Protein AF-A0A534PG15-F1 (afdb_monomer_lite)

Foldseek 3Di:
DVVQPPPWAAAPDQWFDPFDQDDDPPRPPDGDQFDQRTWGWTDDVQKIKTKRFAQDPQQKHFAQCAAPPHPRDAADFPAKDWPQDPDGWDWDHHRRGIMIRHDPDDSDRGITMIITGGDHHPCPDPPPDDDPDDDDDDDDDDDDDDDDD

pLDDT: mean 74.66, std 18.95, range [36.22, 97.19]

Secondary structure (DSSP, 8-state):
-GGGTTT-EEEEEEEESS-----STTTTTTPPPP-TT-EEEEEETTEEEEEESS--TTSEEEEGGG-TT-TT--SEEEEEEETT--SPPEEEE-SS-EEEEPPSS-S-SS-EEEEEEEE--------S--PPPPPP-------------

Radius of gyration: 26.38 Å; chains: 1; bounding box: 88×53×67 Å

Structure (mmCIF, N/CA/C/O backbone):
data_AF-A0A534PG15-F1
#
_entry.id   AF-A0A534PG15-F1
#
loop_
_atom_site.group_PDB
_atom_site.id
_atom_site.type_symbol
_atom_site.label_atom_id
_atom_site.label_alt_id
_atom_site.label_comp_id
_atom_site.label_asym_id
_atom_site.label_entity_id
_atom_site.label_seq_id
_atom_site.pdbx_PDB_ins_code
_atom_site.Cartn_x
_atom_site.Cartn_y
_atom_site.Cartn_z
_atom_site.occupancy
_atom_site.B_iso_or_equiv
_atom_site.auth_seq_id
_atom_site.auth_comp_id
_atom_site.auth_asym_id
_atom_site.auth_atom_id
_atom_site.pdbx_PDB_model_num
ATOM 1 N N . ASN A 1 1 ? -5.776 -12.799 -7.315 1.00 70.25 1 ASN A N 1
ATOM 2 C CA . ASN A 1 1 ? -6.034 -11.348 -7.128 1.00 70.25 1 ASN A CA 1
ATOM 3 C C . ASN A 1 1 ? -7.328 -10.829 -7.772 1.00 70.25 1 ASN A C 1
ATOM 5 O O . ASN A 1 1 ? -7.531 -9.624 -7.766 1.00 70.25 1 ASN A O 1
ATOM 9 N N . GLY A 1 2 ? -8.237 -11.679 -8.279 1.00 65.88 2 GLY A N 1
ATOM 10 C CA . GLY A 1 2 ? -9.455 -11.207 -8.966 1.00 65.88 2 GLY A CA 1
ATOM 11 C C . GLY A 1 2 ? -10.403 -10.358 -8.104 1.00 65.88 2 GLY A C 1
ATOM 12 O O . GLY A 1 2 ? -11.093 -9.493 -8.630 1.00 65.88 2 GLY A O 1
ATOM 13 N N . GLU A 1 3 ? -10.390 -10.540 -6.783 1.00 73.69 3 GLU A N 1
ATOM 14 C CA . GLU A 1 3 ? -11.193 -9.751 -5.836 1.00 73.69 3 GLU A CA 1
ATOM 15 C C . GLU A 1 3 ? -10.845 -8.251 -5.831 1.00 73.69 3 GLU A C 1
ATOM 17 O O . GLU A 1 3 ? -11.714 -7.422 -5.587 1.00 73.69 3 GLU A O 1
ATOM 22 N N . ALA A 1 4 ? -9.602 -7.892 -6.170 1.00 55.88 4 ALA A N 1
ATOM 23 C CA . ALA A 1 4 ? -9.154 -6.500 -6.244 1.00 55.88 4 ALA A CA 1
ATOM 24 C C . ALA A 1 4 ? -9.600 -5.780 -7.534 1.00 55.88 4 ALA A C 1
ATOM 26 O O . ALA A 1 4 ? -9.290 -4.605 -7.720 1.00 55.88 4 ALA A O 1
ATOM 27 N N . ILE A 1 5 ? -10.288 -6.474 -8.446 1.00 68.19 5 ILE A N 1
ATOM 28 C CA . ILE A 1 5 ? -10.684 -5.948 -9.762 1.00 68.19 5 ILE A CA 1
ATOM 29 C C . ILE A 1 5 ? -12.187 -6.148 -9.994 1.00 68.19 5 ILE A C 1
ATOM 31 O O . ILE A 1 5 ? -12.893 -5.228 -10.408 1.00 68.19 5 ILE A O 1
ATOM 35 N N . TYR A 1 6 ? -12.716 -7.341 -9.715 1.00 65.50 6 TYR A N 1
ATOM 36 C CA . TYR A 1 6 ? -14.119 -7.645 -9.979 1.00 65.50 6 TYR A CA 1
ATOM 37 C C . TYR A 1 6 ? -15.037 -7.103 -8.880 1.00 65.50 6 TYR A C 1
ATOM 39 O O . TYR A 1 6 ? -14.914 -7.443 -7.705 1.00 65.50 6 TYR A O 1
ATOM 47 N N . GLY A 1 7 ? -16.004 -6.273 -9.280 1.00 68.06 7 GLY A N 1
ATOM 48 C CA . GLY A 1 7 ? -16.999 -5.700 -8.370 1.00 68.06 7 GLY A CA 1
ATOM 49 C C . GLY A 1 7 ? -16.488 -4.536 -7.514 1.00 68.06 7 GLY A C 1
ATOM 50 O O . GLY A 1 7 ? -17.237 -4.039 -6.673 1.00 68.06 7 GLY A O 1
ATOM 51 N N . THR A 1 8 ? -15.257 -4.072 -7.735 1.00 77.38 8 THR A N 1
ATOM 52 C CA . THR A 1 8 ? -14.712 -2.884 -7.073 1.00 77.38 8 THR A CA 1
ATOM 53 C C . THR A 1 8 ? -15.179 -1.591 -7.755 1.00 77.38 8 THR A C 1
ATOM 55 O O . THR A 1 8 ? -15.794 -1.597 -8.827 1.00 77.38 8 THR A O 1
ATOM 58 N N . ARG A 1 9 ? -14.911 -0.451 -7.123 1.00 75.75 9 ARG A N 1
ATOM 59 C CA . ARG A 1 9 ? -15.067 0.895 -7.689 1.00 75.75 9 ARG A CA 1
ATOM 60 C C . ARG A 1 9 ? -13.728 1.637 -7.617 1.00 75.75 9 ARG A C 1
ATOM 62 O O . ARG A 1 9 ? -12.914 1.291 -6.756 1.00 75.75 9 ARG A O 1
ATOM 69 N N . PRO A 1 10 ? -13.487 2.637 -8.484 1.00 79.75 10 PRO A N 1
ATOM 70 C CA . PRO A 1 10 ? -12.381 3.568 -8.292 1.00 79.75 10 PRO A CA 1
ATOM 71 C C . PRO A 1 10 ? -12.443 4.181 -6.891 1.00 79.75 10 PRO A C 1
ATOM 73 O O . PRO A 1 10 ? -13.528 4.476 -6.385 1.00 79.75 10 PRO A O 1
ATOM 76 N N . TRP A 1 11 ? -11.287 4.333 -6.253 1.00 83.25 11 TRP A N 1
ATOM 77 C CA . TRP A 1 11 ? -11.187 5.064 -4.993 1.00 83.25 11 TRP A CA 1
ATOM 78 C C . TRP A 1 11 ? -11.032 6.576 -5.251 1.00 83.25 11 TRP A C 1
ATOM 80 O O . TRP A 1 11 ? -11.042 7.013 -6.399 1.00 83.25 11 TRP A O 1
ATOM 90 N N . ALA A 1 12 ? -10.909 7.377 -4.186 1.00 78.12 12 ALA A N 1
ATOM 91 C CA . ALA A 1 12 ? -10.813 8.840 -4.238 1.00 78.12 12 ALA A CA 1
ATOM 92 C C . ALA A 1 12 ? -9.708 9.347 -5.181 1.00 78.12 12 ALA A C 1
ATOM 94 O O . ALA A 1 12 ? -9.840 10.411 -5.778 1.00 78.12 12 ALA A O 1
ATOM 95 N N . ILE A 1 13 ? -8.648 8.556 -5.337 1.00 82.88 13 ILE A N 1
ATOM 96 C CA . ILE A 1 13 ? -7.621 8.722 -6.357 1.00 82.88 13 ILE A CA 1
ATOM 97 C C . ILE A 1 13 ? -7.435 7.396 -7.100 1.00 82.88 13 ILE A C 1
ATOM 99 O O . ILE A 1 13 ? -7.592 6.317 -6.523 1.00 82.88 13 ILE A O 1
ATOM 103 N N . PHE A 1 14 ? -7.089 7.465 -8.385 1.00 79.25 14 PHE A N 1
ATOM 104 C CA . PHE A 1 14 ? -6.906 6.267 -9.210 1.00 79.25 14 PHE A CA 1
ATOM 105 C C . PHE A 1 14 ? -5.581 5.540 -8.919 1.00 79.25 14 PHE A C 1
ATOM 107 O O . PHE A 1 14 ? -5.464 4.334 -9.152 1.00 79.25 14 PHE A O 1
ATOM 114 N N . GLY A 1 15 ? -4.569 6.265 -8.442 1.00 81.81 15 GLY A N 1
ATOM 115 C CA . GLY A 1 15 ? -3.233 5.738 -8.209 1.00 81.81 15 GLY A CA 1
ATOM 116 C C . GLY A 1 15 ? -2.225 6.812 -7.817 1.00 81.81 15 GLY A C 1
ATOM 117 O O . GLY A 1 15 ? -2.515 8.004 -7.889 1.00 81.81 15 GLY A O 1
ATOM 118 N N . GLU A 1 16 ? -1.040 6.364 -7.423 1.00 84.94 16 GLU A N 1
ATOM 119 C CA . GLU A 1 16 ? 0.148 7.188 -7.192 1.00 84.94 16 GLU A CA 1
ATOM 120 C C . GLU A 1 16 ? 1.342 6.588 -7.938 1.00 84.94 16 GLU A C 1
ATOM 122 O O . GLU A 1 16 ? 1.298 5.424 -8.335 1.00 84.94 16 GLU A O 1
ATOM 127 N N . GLY A 1 17 ? 2.392 7.384 -8.126 1.00 79.06 17 GLY A N 1
ATOM 128 C CA . GLY A 1 17 ? 3.633 6.940 -8.752 1.00 79.06 17 GLY A CA 1
ATOM 129 C C . GLY A 1 17 ? 4.140 7.899 -9.827 1.00 79.06 17 GLY A C 1
ATOM 130 O O . GLY A 1 17 ? 3.402 8.776 -10.282 1.00 79.06 17 GLY A O 1
ATOM 131 N N . PRO A 1 18 ? 5.424 7.782 -10.200 1.00 74.38 18 PRO A N 1
ATOM 132 C CA . PRO A 1 18 ? 6.053 8.660 -11.180 1.00 74.38 18 PRO A CA 1
ATOM 133 C C . PRO A 1 18 ? 5.649 8.331 -12.624 1.00 74.38 18 PRO A C 1
ATOM 135 O O . PRO A 1 18 ? 5.905 9.137 -13.520 1.00 74.38 18 PRO A O 1
ATOM 138 N N . THR A 1 19 ? 5.051 7.161 -12.878 1.00 69.88 19 THR A N 1
ATOM 139 C CA . THR A 1 19 ? 4.756 6.716 -14.240 1.00 69.88 19 THR A CA 1
ATOM 140 C C . THR A 1 19 ? 3.467 7.352 -14.753 1.00 69.88 19 THR A C 1
ATOM 142 O O . THR A 1 19 ? 2.353 6.870 -14.524 1.00 69.88 19 THR A O 1
ATOM 145 N N . THR A 1 20 ? 3.623 8.440 -15.505 1.00 59.59 20 THR A N 1
ATOM 146 C CA . THR A 1 20 ? 2.524 9.084 -16.231 1.00 59.59 20 THR A CA 1
ATOM 147 C C . THR A 1 20 ? 2.034 8.179 -17.361 1.00 59.59 20 THR A C 1
ATOM 149 O O . THR A 1 20 ? 2.796 7.799 -18.250 1.00 59.59 20 THR A O 1
ATOM 152 N N . VAL A 1 21 ? 0.740 7.857 -17.359 1.00 58.72 21 VAL A N 1
ATOM 153 C CA . VAL A 1 21 ? 0.096 7.187 -18.495 1.00 58.72 21 VAL A CA 1
ATOM 154 C C . VAL A 1 21 ? -0.128 8.244 -19.574 1.00 58.72 21 VAL A C 1
ATOM 156 O O . VAL A 1 21 ? -0.900 9.175 -19.372 1.00 58.72 21 VAL A O 1
ATOM 159 N N . VAL A 1 22 ? 0.578 8.139 -20.700 1.00 54.06 22 VAL A N 1
ATOM 160 C CA . VAL A 1 22 ? 0.346 9.016 -21.855 1.00 54.06 22 VAL A CA 1
ATOM 161 C C . VAL A 1 22 ? -0.929 8.544 -22.555 1.00 54.06 22 VAL A C 1
ATOM 163 O O . VAL A 1 22 ? -0.951 7.454 -23.127 1.00 54.06 22 VAL A O 1
ATOM 166 N N . GLU A 1 23 ? -1.999 9.336 -22.485 1.00 48.41 23 GLU A N 1
ATOM 167 C CA . GLU A 1 23 ? -3.255 9.055 -23.187 1.00 48.41 23 GLU A CA 1
ATOM 168 C C . GLU A 1 23 ? -3.128 9.391 -24.683 1.00 48.41 23 GLU A C 1
ATOM 170 O O . GLU A 1 23 ? -2.724 10.490 -25.061 1.00 48.41 23 GLU A O 1
ATOM 175 N N . GLY A 1 24 ? -3.464 8.432 -25.552 1.00 53.09 24 GLY A N 1
ATOM 176 C CA . GLY A 1 24 ? -3.490 8.607 -27.005 1.00 53.09 24 GLY A CA 1
ATOM 177 C C . GLY A 1 24 ? -3.527 7.267 -27.756 1.00 53.09 24 GLY A C 1
ATOM 178 O O . GLY A 1 24 ? -3.062 6.261 -27.219 1.00 53.09 24 GLY A O 1
ATOM 179 N N . PRO A 1 25 ? -4.035 7.226 -29.005 1.00 55.94 25 PRO A N 1
ATOM 180 C CA . PRO A 1 25 ? -4.228 5.988 -29.778 1.00 55.94 25 PRO A CA 1
ATOM 181 C C . PRO A 1 25 ? -2.931 5.244 -30.156 1.00 55.94 25 PRO A C 1
ATOM 183 O O . PRO A 1 25 ? -2.996 4.167 -30.734 1.00 55.94 25 PRO A O 1
ATOM 186 N N . PHE A 1 26 ? -1.762 5.796 -29.808 1.00 54.59 26 PHE A N 1
ATOM 187 C CA . PHE A 1 26 ? -0.433 5.234 -30.078 1.00 54.59 26 PHE A CA 1
ATOM 188 C C . PHE A 1 26 ? 0.481 5.253 -28.831 1.00 54.59 26 PHE A C 1
ATOM 190 O O . PHE A 1 26 ? 1.703 5.318 -28.939 1.00 54.59 26 PHE A O 1
ATOM 197 N N . GLY A 1 27 ? -0.098 5.250 -27.624 1.00 50.88 27 GLY A N 1
ATOM 198 C CA . GLY A 1 27 ? 0.629 5.390 -26.351 1.00 50.88 27 GLY A CA 1
ATOM 199 C C . GLY A 1 27 ? 1.261 4.108 -25.787 1.00 50.88 27 GLY A C 1
ATOM 200 O O . GLY A 1 27 ? 1.668 4.103 -24.622 1.00 50.88 27 GLY A O 1
ATOM 201 N N . ASP A 1 28 ? 1.296 3.010 -26.547 1.00 50.88 28 ASP A N 1
ATOM 202 C CA . ASP A 1 28 ? 1.840 1.724 -26.079 1.00 50.88 28 ASP A CA 1
ATOM 203 C C . ASP A 1 28 ? 3.365 1.603 -26.276 1.00 50.88 28 ASP A C 1
ATOM 205 O O . ASP A 1 28 ? 4.029 0.964 -25.467 1.00 50.88 28 ASP A O 1
ATOM 209 N N . GLU A 1 29 ? 3.962 2.281 -27.265 1.00 52.44 29 GLU A N 1
ATOM 210 C CA . GLU A 1 29 ? 5.389 2.098 -27.610 1.00 52.44 29 GLU A CA 1
ATOM 211 C C . GLU A 1 29 ? 6.383 2.922 -26.765 1.00 52.44 29 GLU A C 1
ATOM 213 O O . GLU A 1 29 ? 7.594 2.730 -26.871 1.00 52.44 29 GLU A O 1
ATOM 218 N N . LYS A 1 30 ? 5.913 3.839 -25.906 1.00 50.84 30 LYS A N 1
ATOM 219 C CA . LYS A 1 30 ? 6.777 4.711 -25.075 1.00 50.84 30 LYS A CA 1
ATOM 220 C C . LYS A 1 30 ? 6.341 4.803 -23.614 1.00 50.84 30 LYS A C 1
ATOM 222 O O . LYS A 1 30 ? 6.488 5.851 -22.984 1.00 50.84 30 LYS A O 1
ATOM 227 N N . ARG A 1 31 ? 5.774 3.736 -23.054 1.00 58.25 31 ARG A N 1
ATOM 228 C CA . ARG A 1 31 ? 5.474 3.710 -21.618 1.00 58.25 31 ARG A CA 1
ATOM 229 C C . ARG A 1 31 ? 6.724 3.278 -20.857 1.00 58.25 31 ARG A C 1
ATOM 231 O O . ARG A 1 31 ? 7.258 2.203 -21.115 1.00 58.25 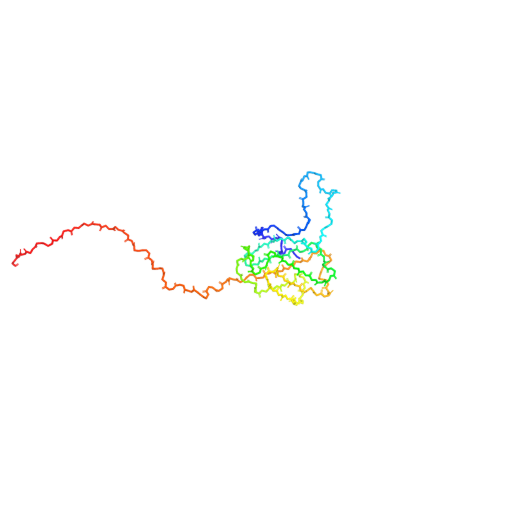31 ARG A O 1
ATOM 238 N N . SER A 1 32 ? 7.199 4.123 -19.943 1.00 61.25 32 SER A N 1
ATOM 239 C CA . SER A 1 32 ? 8.225 3.709 -18.984 1.00 61.25 32 SER A CA 1
ATOM 240 C C . SER A 1 32 ? 7.741 2.458 -18.240 1.00 61.25 32 SER A C 1
ATOM 242 O O . SER A 1 32 ? 6.541 2.365 -17.956 1.00 61.25 32 SER A O 1
ATOM 244 N N . PRO A 1 33 ? 8.630 1.495 -17.940 1.00 72.25 33 PRO A N 1
ATOM 245 C CA . PRO A 1 33 ? 8.256 0.343 -17.133 1.00 72.25 33 PRO A CA 1
ATOM 246 C C . PRO A 1 33 ? 7.701 0.824 -15.790 1.00 72.25 33 PRO A C 1
ATOM 248 O O . PRO A 1 33 ? 8.241 1.758 -15.193 1.00 72.25 33 PRO A O 1
ATOM 251 N N . PHE A 1 34 ? 6.612 0.201 -15.339 1.00 75.31 34 PHE A N 1
ATOM 252 C CA . PHE A 1 34 ? 6.072 0.475 -14.015 1.00 75.31 34 PHE A CA 1
ATOM 253 C C . PHE A 1 34 ? 7.083 0.084 -12.940 1.00 75.31 34 PHE A C 1
ATOM 255 O O . PHE A 1 34 ? 7.882 -0.834 -13.113 1.00 75.31 34 PHE A O 1
ATOM 262 N N . THR A 1 35 ? 7.028 0.802 -11.830 1.00 80.88 35 THR A N 1
ATOM 263 C CA . THR A 1 35 ? 7.925 0.652 -10.690 1.00 80.88 35 THR A CA 1
ATOM 264 C C . THR A 1 35 ? 7.138 0.257 -9.448 1.00 80.88 35 THR A C 1
ATOM 266 O O . THR A 1 35 ? 5.914 0.388 -9.393 1.00 80.88 35 THR A O 1
ATOM 269 N N . SER A 1 36 ? 7.841 -0.152 -8.394 1.00 81.50 36 SER A N 1
ATOM 270 C CA . SER A 1 36 ? 7.227 -0.427 -7.090 1.00 81.50 36 SER A CA 1
ATOM 271 C C . SER A 1 36 ? 6.644 0.821 -6.410 1.00 81.50 36 SER A C 1
ATOM 273 O O . SER A 1 36 ? 5.950 0.711 -5.400 1.00 81.50 36 SER A O 1
ATOM 275 N N . ALA A 1 37 ? 6.907 2.013 -6.957 1.00 83.19 37 ALA A N 1
ATOM 276 C CA . ALA A 1 37 ? 6.274 3.259 -6.543 1.00 83.19 37 ALA A CA 1
ATOM 277 C C . ALA A 1 37 ? 4.937 3.518 -7.258 1.00 83.19 37 ALA A C 1
ATOM 279 O O . ALA A 1 37 ? 4.214 4.424 -6.847 1.00 83.19 37 ALA A O 1
ATOM 280 N N . ASP A 1 38 ? 4.614 2.757 -8.308 1.00 86.19 38 ASP A N 1
ATOM 281 C CA . ASP A 1 38 ? 3.350 2.865 -9.022 1.00 86.19 38 ASP A CA 1
ATOM 282 C C . ASP A 1 38 ? 2.298 1.965 -8.369 1.00 86.19 38 ASP A C 1
ATOM 284 O O . ASP A 1 38 ? 2.387 0.733 -8.391 1.00 86.19 38 ASP A O 1
ATOM 288 N N . VAL A 1 39 ? 1.280 2.596 -7.787 1.00 90.44 39 VAL A N 1
ATOM 289 C CA . VAL A 1 39 ? 0.203 1.923 -7.057 1.00 90.44 39 VAL A CA 1
ATOM 290 C C . VAL A 1 39 ? -1.137 2.311 -7.661 1.00 90.44 39 VAL A C 1
ATOM 292 O O . VAL A 1 39 ? -1.406 3.487 -7.899 1.00 90.44 39 VAL A O 1
ATOM 295 N N . ARG A 1 40 ? -2.003 1.327 -7.901 1.00 90.50 40 ARG A N 1
ATOM 296 C CA . ARG A 1 40 ? -3.387 1.527 -8.351 1.00 90.50 40 ARG A CA 1
ATOM 297 C C . ARG A 1 40 ? -4.357 1.177 -7.239 1.00 90.50 40 ARG A C 1
ATOM 299 O O . ARG A 1 40 ? -4.144 0.205 -6.516 1.00 90.50 40 ARG A O 1
ATOM 306 N N . PHE A 1 41 ? -5.430 1.952 -7.129 1.00 90.81 41 PHE A N 1
ATOM 307 C CA . PHE A 1 41 ? -6.405 1.781 -6.059 1.00 90.81 41 PHE A CA 1
ATOM 308 C C . PHE A 1 41 ? -7.769 1.359 -6.580 1.00 90.81 41 PHE A C 1
ATOM 310 O O . PHE A 1 41 ? -8.328 1.958 -7.500 1.00 90.81 41 PHE A O 1
ATOM 317 N N . THR A 1 42 ? -8.344 0.369 -5.912 1.00 90.00 42 THR A N 1
ATOM 318 C CA . THR A 1 42 ? -9.747 -0.010 -6.068 1.00 90.00 42 THR A CA 1
ATOM 319 C C . THR A 1 42 ? -10.357 -0.224 -4.689 1.00 90.00 42 THR A C 1
ATOM 321 O O . THR A 1 42 ? -9.659 -0.534 -3.728 1.00 90.00 42 THR A O 1
ATOM 324 N N . THR A 1 43 ? -11.663 -0.032 -4.535 1.00 89.06 43 THR A N 1
ATOM 325 C CA . THR A 1 43 ? -12.330 -0.206 -3.238 1.00 89.06 43 THR A CA 1
ATOM 326 C C . THR A 1 43 ? -13.626 -0.991 -3.371 1.00 89.06 43 THR A C 1
ATOM 328 O O . THR A 1 43 ? -14.294 -0.962 -4.408 1.00 89.06 43 THR A O 1
ATOM 331 N N . ARG A 1 44 ? -13.987 -1.698 -2.302 1.00 88.12 44 ARG A N 1
ATOM 332 C CA . ARG A 1 44 ? -15.260 -2.394 -2.145 1.00 88.12 44 ARG A CA 1
ATOM 333 C C . ARG A 1 44 ? -15.708 -2.262 -0.690 1.00 88.12 44 ARG A C 1
ATOM 335 O O . ARG A 1 44 ? -15.166 -2.922 0.189 1.00 88.12 44 ARG A O 1
ATOM 342 N N . GLY A 1 45 ? -16.684 -1.387 -0.445 1.00 87.50 45 GLY A N 1
ATOM 343 C CA . GLY A 1 45 ? -17.136 -1.057 0.911 1.00 87.50 45 GLY A CA 1
ATOM 344 C C . GLY A 1 45 ? -15.990 -0.527 1.779 1.00 87.50 45 GLY A C 1
ATOM 345 O O . GLY A 1 45 ? -15.298 0.431 1.413 1.00 87.50 45 GLY A O 1
ATOM 346 N N . ASP A 1 46 ? -15.758 -1.194 2.905 1.00 89.00 46 ASP A N 1
ATOM 347 C CA . ASP A 1 46 ? -14.698 -0.841 3.851 1.00 89.00 46 ASP A CA 1
ATOM 348 C C . ASP A 1 46 ? -13.328 -1.419 3.482 1.00 89.00 46 ASP A C 1
ATOM 350 O O . ASP A 1 46 ? -12.331 -1.132 4.136 1.00 89.00 46 ASP A O 1
ATOM 354 N N . THR A 1 47 ? -13.234 -2.180 2.394 1.00 91.31 47 THR A N 1
ATOM 355 C CA . THR A 1 47 ? -11.961 -2.704 1.904 1.00 91.31 47 THR A CA 1
ATOM 356 C C . THR A 1 47 ? -11.397 -1.804 0.805 1.00 91.31 47 THR A C 1
ATOM 358 O O . THR A 1 47 ? -12.081 -1.443 -0.160 1.00 91.31 47 THR A O 1
ATOM 361 N N . LEU A 1 48 ? -10.131 -1.424 0.949 1.00 93.19 48 LEU A N 1
ATOM 362 C CA . LEU A 1 48 ? -9.333 -0.763 -0.076 1.00 93.19 48 LEU A CA 1
ATOM 363 C C . LEU A 1 48 ? -8.257 -1.738 -0.560 1.00 93.19 48 LEU A C 1
ATOM 365 O O . LEU A 1 48 ? -7.583 -2.365 0.251 1.00 93.19 48 LEU A O 1
ATOM 369 N N . TYR A 1 49 ? -8.080 -1.848 -1.869 1.00 93.19 49 TYR A N 1
ATOM 370 C CA . TYR A 1 49 ? -7.002 -2.615 -2.473 1.00 93.19 49 TYR A CA 1
ATOM 371 C C . TYR A 1 49 ? -5.964 -1.654 -3.045 1.00 93.19 49 TYR A C 1
ATOM 373 O O . TYR A 1 49 ? -6.298 -0.778 -3.845 1.00 93.19 49 TYR A O 1
ATOM 381 N N . ALA A 1 50 ? -4.711 -1.828 -2.630 1.00 93.25 50 ALA A N 1
ATOM 382 C CA . ALA A 1 50 ? -3.554 -1.130 -3.175 1.00 93.25 50 ALA A CA 1
ATOM 383 C C . ALA A 1 50 ? -2.738 -2.124 -4.007 1.00 93.25 50 ALA A C 1
ATOM 385 O O . ALA A 1 50 ? -2.162 -3.074 -3.475 1.00 93.25 50 ALA A O 1
ATOM 386 N N . ILE A 1 51 ? -2.747 -1.933 -5.322 1.00 90.81 51 ILE A N 1
ATOM 387 C CA . ILE A 1 51 ? -2.127 -2.829 -6.296 1.00 90.81 51 ILE A CA 1
ATOM 388 C C . ILE A 1 51 ? -0.816 -2.193 -6.739 1.00 90.81 51 ILE A C 1
ATOM 390 O O . ILE A 1 51 ? -0.828 -1.225 -7.498 1.00 90.81 51 ILE A O 1
ATOM 394 N N . VAL A 1 52 ? 0.299 -2.722 -6.248 1.00 89.12 52 VAL A N 1
ATOM 395 C CA . VAL A 1 52 ? 1.639 -2.284 -6.638 1.00 89.12 52 VAL A CA 1
ATOM 396 C C . VAL A 1 52 ? 2.016 -2.994 -7.932 1.00 89.12 52 VAL A C 1
ATOM 398 O O . VAL A 1 52 ? 1.865 -4.214 -8.052 1.00 89.12 52 VAL A O 1
ATOM 401 N N . LEU A 1 53 ? 2.455 -2.209 -8.912 1.00 86.06 53 LEU A N 1
ATOM 402 C CA . LEU A 1 53 ? 2.653 -2.679 -10.281 1.00 86.06 53 LEU A CA 1
ATOM 403 C C . LEU A 1 53 ? 4.004 -3.366 -10.515 1.00 86.06 53 LEU A C 1
ATOM 405 O O . LEU A 1 53 ? 4.175 -3.987 -11.559 1.00 86.06 53 LEU A O 1
ATOM 409 N N . ASP A 1 54 ? 4.924 -3.294 -9.552 1.00 84.81 54 ASP A N 1
ATOM 410 C CA . ASP A 1 54 ? 6.185 -4.036 -9.564 1.00 84.81 54 ASP A CA 1
ATOM 411 C C . ASP A 1 54 ? 6.627 -4.412 -8.138 1.00 84.81 54 ASP A C 1
ATOM 413 O O . ASP A 1 54 ? 6.265 -3.757 -7.155 1.00 84.81 54 ASP A O 1
ATOM 417 N N . TRP A 1 55 ? 7.402 -5.488 -8.006 1.00 84.88 55 TRP A N 1
ATOM 418 C CA . TRP A 1 55 ? 7.859 -5.971 -6.705 1.00 84.88 55 TRP A CA 1
ATOM 419 C C . TRP A 1 55 ? 9.084 -5.174 -6.227 1.00 84.88 55 TRP A C 1
ATOM 421 O O . TRP A 1 55 ? 10.114 -5.174 -6.901 1.00 84.88 55 TRP A O 1
ATOM 431 N N . PRO A 1 56 ? 9.043 -4.531 -5.047 1.00 87.50 56 PRO A N 1
ATOM 432 C CA . PRO A 1 56 ? 10.176 -3.755 -4.558 1.00 87.50 56 PRO A CA 1
ATOM 433 C C . PRO A 1 56 ? 11.358 -4.662 -4.192 1.00 87.50 56 PRO A C 1
ATOM 435 O O . PRO A 1 56 ? 11.215 -5.629 -3.440 1.00 87.50 56 PRO A O 1
ATOM 438 N N . ALA A 1 57 ? 12.550 -4.325 -4.688 1.00 86.19 57 ALA A N 1
ATOM 439 C CA . ALA A 1 57 ? 13.772 -5.095 -4.442 1.00 86.19 57 ALA A CA 1
ATOM 440 C C . ALA A 1 57 ? 14.192 -5.124 -2.960 1.00 86.19 57 ALA A C 1
ATOM 442 O O . ALA A 1 57 ? 14.811 -6.086 -2.514 1.00 86.19 57 ALA A O 1
ATOM 443 N N . ASP A 1 58 ? 13.838 -4.092 -2.190 1.00 88.94 58 ASP A N 1
ATOM 444 C CA . ASP A 1 58 ? 14.094 -4.002 -0.748 1.00 88.94 58 ASP A CA 1
ATOM 445 C C . ASP A 1 58 ? 12.997 -4.665 0.108 1.00 88.94 58 ASP A C 1
ATOM 447 O O . ASP A 1 58 ? 13.077 -4.652 1.338 1.00 88.94 58 ASP A O 1
ATOM 451 N N . GLY A 1 59 ? 11.975 -5.250 -0.532 1.00 90.12 59 GLY A N 1
ATOM 452 C CA . GLY A 1 59 ? 10.858 -5.914 0.132 1.00 90.12 59 GLY A CA 1
ATOM 453 C C . GLY A 1 59 ? 9.927 -4.964 0.887 1.00 90.12 59 GLY A C 1
ATOM 454 O O . GLY A 1 59 ? 9.166 -5.429 1.736 1.00 90.12 59 GLY A O 1
ATOM 455 N N . LYS A 1 60 ? 9.972 -3.653 0.618 1.00 92.50 60 LYS A N 1
ATOM 456 C CA . LYS A 1 60 ? 9.167 -2.653 1.328 1.00 92.50 60 LYS A CA 1
ATOM 457 C C . LYS A 1 60 ? 8.264 -1.889 0.373 1.00 92.50 60 LYS A C 1
ATOM 459 O O . LYS A 1 60 ? 8.686 -1.414 -0.675 1.00 92.50 60 LYS A O 1
ATOM 464 N N . VAL A 1 61 ? 7.008 -1.722 0.770 1.00 93.38 61 VAL A N 1
ATOM 465 C CA . VAL A 1 61 ? 6.033 -0.888 0.060 1.00 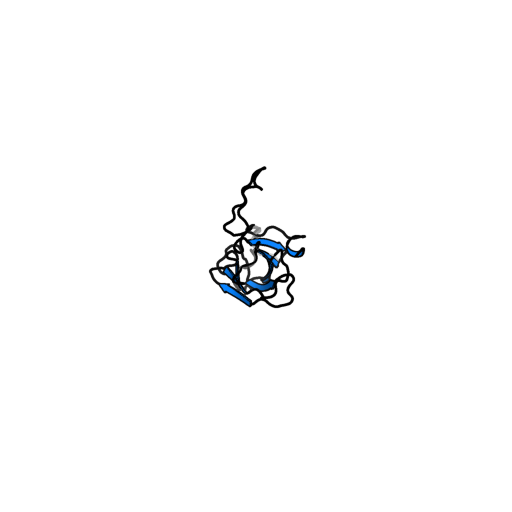93.38 61 VAL A CA 1
ATOM 466 C C . VAL A 1 61 ? 5.675 0.294 0.945 1.00 93.38 61 VAL A C 1
ATOM 468 O O . VAL A 1 61 ? 5.383 0.119 2.125 1.00 93.38 61 VAL A O 1
ATOM 471 N N . THR A 1 62 ? 5.667 1.496 0.372 1.00 94.75 62 THR A N 1
ATOM 472 C CA . THR A 1 62 ? 5.084 2.680 1.012 1.00 94.75 62 THR A CA 1
ATOM 473 C C . THR A 1 62 ? 3.954 3.202 0.143 1.00 94.75 62 THR A C 1
ATOM 475 O O . THR A 1 62 ? 4.195 3.627 -0.983 1.00 94.75 62 THR A O 1
ATOM 478 N N . VAL A 1 63 ? 2.736 3.180 0.679 1.00 93.94 63 VAL A N 1
ATOM 479 C CA . VAL A 1 63 ? 1.540 3.728 0.035 1.00 93.94 63 VAL A CA 1
ATOM 480 C C . VAL A 1 63 ? 1.287 5.117 0.614 1.00 93.94 63 VAL A C 1
ATOM 482 O O . VAL A 1 63 ? 0.728 5.256 1.708 1.00 93.94 63 VAL A O 1
ATOM 485 N N . ARG A 1 64 ? 1.727 6.158 -0.094 1.00 92.69 64 ARG A N 1
ATOM 486 C CA . ARG A 1 64 ? 1.749 7.543 0.417 1.00 92.69 64 ARG A CA 1
ATOM 487 C C . ARG A 1 64 ? 0.351 8.105 0.617 1.00 92.69 64 ARG A C 1
ATOM 489 O O . ARG A 1 64 ? 0.075 8.789 1.596 1.00 92.69 64 ARG A O 1
ATOM 496 N N . SER A 1 65 ? -0.567 7.734 -0.262 1.00 91.00 65 SER A N 1
ATOM 497 C CA . SER A 1 65 ? -1.966 8.162 -0.223 1.00 91.00 65 SER A CA 1
ATOM 498 C C . SER A 1 65 ? -2.740 7.622 0.981 1.00 91.00 65 SER A C 1
ATOM 500 O O . SER A 1 65 ? -3.863 8.057 1.233 1.00 91.00 65 SER A O 1
ATOM 502 N N . LEU A 1 66 ? -2.138 6.704 1.746 1.00 92.62 66 LEU A N 1
ATOM 503 C CA . LEU A 1 66 ? -2.652 6.182 3.012 1.00 92.62 66 LEU A CA 1
ATOM 504 C C . LEU A 1 66 ? -1.907 6.727 4.236 1.00 92.62 66 LEU A C 1
ATOM 506 O O . LEU A 1 66 ? -1.996 6.133 5.308 1.00 92.62 66 LEU A O 1
ATOM 510 N N . ALA A 1 67 ? -1.198 7.850 4.100 1.00 92.12 67 ALA A N 1
ATOM 511 C CA . ALA A 1 67 ? -0.663 8.593 5.235 1.00 92.12 67 ALA A CA 1
ATOM 512 C C . ALA A 1 67 ? -1.756 8.910 6.271 1.00 92.12 67 ALA A C 1
ATOM 514 O O . ALA A 1 67 ? -2.924 9.100 5.927 1.00 92.12 67 ALA A O 1
ATOM 515 N N . SER A 1 68 ? -1.377 9.023 7.543 1.00 88.69 68 SER A N 1
ATOM 516 C CA . SER A 1 68 ? -2.300 9.361 8.638 1.00 88.69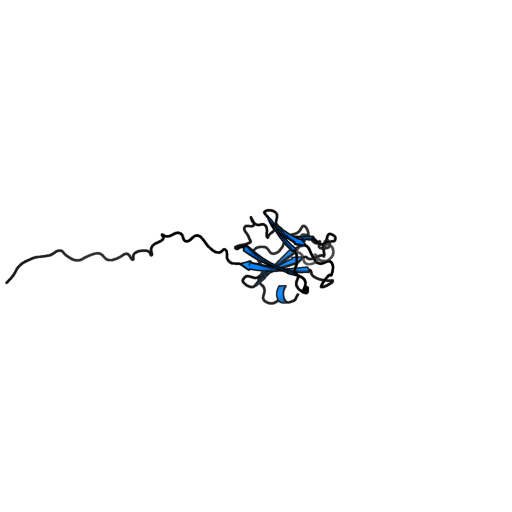 68 SER A CA 1
ATOM 517 C C . SER A 1 68 ? -2.962 10.735 8.475 1.00 88.69 68 SER A C 1
ATOM 519 O O . SER A 1 68 ? -4.056 10.955 8.984 1.00 88.69 68 SER A O 1
ATOM 521 N N . SER A 1 69 ? -2.318 11.642 7.742 1.00 87.44 69 SER A N 1
ATOM 522 C CA . SER A 1 69 ? -2.820 12.971 7.382 1.00 87.44 69 SER A CA 1
ATOM 523 C C . SER A 1 69 ? -3.542 13.008 6.029 1.00 87.44 69 SER A C 1
ATOM 525 O O . SER A 1 69 ? -3.925 14.087 5.574 1.00 87.44 69 SER A O 1
ATOM 527 N N . SER A 1 70 ? -3.715 11.862 5.361 1.00 87.62 70 SER A N 1
ATOM 528 C CA . SER A 1 70 ? -4.302 11.811 4.024 1.00 87.62 70 SER A CA 1
ATOM 529 C C . SER A 1 70 ? -5.758 12.289 4.038 1.00 87.62 70 SER A C 1
ATOM 531 O O . SER A 1 70 ? -6.574 11.737 4.781 1.00 87.62 70 SER A O 1
ATOM 533 N N . PRO A 1 71 ? -6.139 13.246 3.172 1.00 86.06 71 PRO A N 1
ATOM 534 C CA . PRO A 1 71 ? -7.529 13.678 3.052 1.00 86.06 71 PRO A CA 1
ATOM 535 C C . PRO A 1 71 ? -8.419 12.620 2.379 1.00 86.06 71 PRO A C 1
ATOM 537 O O . PRO A 1 71 ? -9.639 12.754 2.384 1.00 86.06 71 PRO A O 1
ATOM 540 N N . HIS A 1 72 ? -7.825 11.585 1.777 1.00 85.56 72 HIS A N 1
ATOM 541 C CA . HIS A 1 72 ? -8.532 10.575 0.987 1.00 85.56 72 HIS A CA 1
ATOM 542 C C . HIS A 1 72 ? -8.985 9.369 1.816 1.00 85.56 72 HIS A C 1
ATOM 544 O O . HIS A 1 72 ? -9.901 8.644 1.415 1.00 85.56 72 HIS A O 1
ATOM 550 N N . LEU A 1 73 ? -8.345 9.133 2.965 1.00 83.25 73 LEU A N 1
ATOM 551 C CA . LEU A 1 73 ? -8.640 8.002 3.833 1.00 83.25 73 LEU A CA 1
ATOM 552 C C . LEU A 1 73 ? -9.506 8.452 5.012 1.00 83.25 73 LEU A C 1
ATOM 554 O O . LEU A 1 73 ? -9.023 9.001 5.998 1.00 83.25 73 LEU A O 1
ATOM 558 N N . HIS A 1 74 ? -10.805 8.180 4.924 1.00 80.62 74 HIS A N 1
ATOM 559 C CA . HIS A 1 74 ? -11.716 8.352 6.050 1.00 80.62 74 HIS A CA 1
ATOM 560 C C . HIS A 1 74 ? -11.734 7.077 6.898 1.00 80.62 74 HIS A C 1
ATOM 562 O O . HIS A 1 74 ? -12.106 6.015 6.398 1.00 80.62 74 HIS A O 1
ATOM 568 N N . GLY A 1 75 ? -11.357 7.191 8.173 1.00 81.56 75 GLY A N 1
ATOM 569 C CA . GLY A 1 75 ? -11.307 6.058 9.100 1.00 81.56 75 GLY A CA 1
ATOM 570 C C . GLY A 1 75 ? -9.883 5.661 9.480 1.00 81.56 75 GLY A C 1
ATOM 571 O O . GLY A 1 75 ? -8.914 6.338 9.133 1.00 81.56 75 GLY A O 1
ATOM 572 N N . GLU A 1 76 ? -9.766 4.551 10.199 1.00 88.44 76 GLU A N 1
ATOM 573 C CA . GLU A 1 76 ? -8.483 3.972 10.601 1.00 88.44 76 GLU A CA 1
ATOM 574 C C . GLU A 1 76 ? -8.135 2.764 9.721 1.00 88.44 76 GLU A C 1
ATOM 576 O O . GLU A 1 76 ? -9.006 2.160 9.092 1.00 88.44 76 GLU A O 1
ATOM 581 N N . VAL A 1 77 ? -6.850 2.405 9.654 1.00 92.50 77 VAL A N 1
ATOM 582 C CA . VAL A 1 77 ? -6.429 1.125 9.062 1.00 92.50 77 VAL A CA 1
ATOM 583 C C . VAL A 1 77 ? -6.507 0.067 10.156 1.00 92.50 77 VAL A C 1
ATOM 585 O O . VAL A 1 77 ? -5.744 0.119 11.115 1.00 92.50 77 VAL A O 1
ATOM 588 N N . GLY A 1 78 ? -7.442 -0.872 10.024 1.00 91.94 78 GLY A N 1
ATOM 589 C CA . GLY A 1 78 ? -7.623 -1.966 10.980 1.00 91.94 78 GLY A CA 1
ATOM 590 C C . GLY A 1 78 ? -6.709 -3.157 10.702 1.00 91.94 78 GLY A C 1
ATOM 591 O O . GLY A 1 78 ? -6.172 -3.755 11.631 1.00 91.94 78 GLY A O 1
ATOM 592 N N . SER A 1 79 ? -6.510 -3.501 9.428 1.00 94.06 79 SER A N 1
ATOM 593 C CA . SER A 1 79 ? -5.596 -4.571 9.025 1.00 94.06 79 SER A CA 1
ATOM 594 C C . SER A 1 79 ? -5.041 -4.361 7.620 1.00 94.06 79 SER A C 1
ATOM 596 O O . SER A 1 79 ? -5.636 -3.666 6.789 1.00 94.06 79 SER A O 1
ATOM 598 N N . VAL A 1 80 ? -3.892 -4.989 7.370 1.00 95.69 80 VAL A N 1
ATOM 599 C CA . VAL A 1 80 ? -3.244 -5.063 6.060 1.00 95.69 80 VAL A CA 1
ATOM 600 C C . VAL A 1 80 ? -2.863 -6.514 5.799 1.00 95.69 80 VAL A C 1
ATOM 602 O O . VAL A 1 80 ? -2.236 -7.155 6.641 1.00 95.69 80 VAL A O 1
ATOM 605 N N . GLU A 1 81 ? -3.237 -7.024 4.632 1.00 93.44 81 GLU A N 1
ATOM 606 C CA . GLU A 1 81 ? -2.967 -8.393 4.190 1.00 93.44 81 GLU A CA 1
ATOM 607 C C . GLU A 1 81 ? -2.414 -8.376 2.763 1.00 93.44 81 GLU A C 1
ATOM 609 O O . GLU A 1 81 ? -2.850 -7.582 1.929 1.00 93.44 81 GLU A O 1
ATOM 614 N N . LEU A 1 82 ? -1.479 -9.274 2.455 1.00 91.88 82 LEU A N 1
ATOM 615 C CA . LEU A 1 82 ? -1.021 -9.494 1.085 1.00 91.88 82 LEU A CA 1
ATOM 616 C C . LEU A 1 82 ? -1.871 -10.593 0.440 1.00 91.88 82 LEU A C 1
ATOM 618 O O . LEU A 1 82 ? -1.841 -11.743 0.880 1.00 91.88 82 LEU A O 1
ATOM 622 N N . LEU A 1 83 ? -2.610 -10.263 -0.622 1.00 88.69 83 LEU A N 1
ATOM 623 C CA . LEU A 1 83 ? -3.431 -11.250 -1.321 1.00 88.69 83 LEU A CA 1
ATOM 624 C C . LEU A 1 83 ? -2.568 -12.377 -1.903 1.00 88.69 83 LEU A C 1
ATOM 626 O O . LEU A 1 83 ? -1.516 -12.142 -2.495 1.00 88.69 83 LEU A O 1
ATOM 630 N N . GLY A 1 84 ? -3.042 -13.614 -1.738 1.00 83.19 84 GLY A N 1
ATOM 631 C CA . GLY A 1 84 ? -2.324 -14.820 -2.159 1.00 83.19 84 GLY A CA 1
ATOM 632 C C . GLY A 1 84 ? -1.255 -15.300 -1.172 1.00 83.19 84 GLY A C 1
ATOM 633 O O . GLY A 1 84 ? -0.688 -16.367 -1.385 1.00 83.19 84 GLY A O 1
ATOM 634 N N . SER A 1 85 ? -1.000 -14.565 -0.085 1.00 83.00 85 SER A N 1
ATOM 635 C CA . SER A 1 85 ? -0.139 -14.998 1.017 1.00 83.00 85 SER A CA 1
ATOM 636 C C . SER A 1 85 ? -0.985 -15.364 2.234 1.00 83.00 85 SER A C 1
ATOM 638 O O . SER A 1 85 ? -1.849 -14.597 2.646 1.00 83.00 85 SER A O 1
ATOM 640 N N . ALA A 1 86 ? -0.705 -16.517 2.845 1.00 77.56 86 ALA A N 1
ATOM 641 C CA . ALA A 1 86 ? -1.249 -16.868 4.160 1.00 77.56 86 ALA A CA 1
ATOM 642 C C . ALA A 1 86 ? -0.436 -16.250 5.314 1.00 77.56 86 ALA A C 1
ATOM 644 O O . ALA A 1 86 ? -0.880 -16.247 6.461 1.00 77.56 86 ALA A O 1
ATOM 645 N N . SER A 1 87 ? 0.763 -15.739 5.020 1.00 82.62 87 SER A N 1
ATOM 646 C CA . SER A 1 87 ? 1.640 -15.127 6.014 1.00 82.62 87 SER A CA 1
ATOM 647 C C . SER A 1 87 ? 1.197 -13.695 6.323 1.00 82.62 87 SER A C 1
ATOM 649 O O . SER A 1 87 ? 0.970 -12.928 5.378 1.00 82.62 87 SER A O 1
ATOM 651 N N . PRO A 1 88 ? 1.130 -13.305 7.610 1.00 86.75 88 PRO A N 1
ATOM 652 C CA . PRO A 1 88 ? 0.858 -11.928 7.994 1.00 86.75 88 PRO A CA 1
ATOM 653 C C . PRO A 1 88 ? 1.989 -11.007 7.528 1.00 86.75 88 PRO A C 1
ATOM 655 O O . PRO A 1 88 ? 3.159 -11.395 7.515 1.00 86.75 88 PRO A O 1
ATOM 658 N N . VAL A 1 89 ? 1.636 -9.772 7.179 1.00 92.19 89 VAL A N 1
ATOM 659 C CA . VAL A 1 89 ? 2.601 -8.718 6.847 1.00 92.19 89 VAL A CA 1
ATOM 660 C C . VAL A 1 89 ? 2.808 -7.805 8.047 1.00 92.19 89 VAL A C 1
ATOM 662 O O . VAL A 1 89 ? 1.870 -7.524 8.797 1.00 92.19 89 VAL A O 1
ATOM 665 N N . LYS A 1 90 ? 4.037 -7.319 8.232 1.00 95.19 90 LYS A N 1
ATOM 666 C CA . LYS A 1 90 ? 4.292 -6.242 9.191 1.00 95.19 90 LYS A CA 1
ATOM 667 C C . LYS A 1 90 ? 3.979 -4.923 8.516 1.00 95.19 90 LYS A C 1
ATOM 669 O O . LYS A 1 90 ? 4.358 -4.715 7.365 1.00 95.19 90 LYS A O 1
ATOM 674 N N . TRP A 1 91 ? 3.309 -4.036 9.233 1.00 97.19 91 TRP A N 1
ATOM 675 C CA . TRP A 1 91 ? 2.983 -2.727 8.706 1.00 97.19 91 TRP A CA 1
ATOM 676 C C . TRP A 1 91 ? 2.947 -1.674 9.807 1.00 97.19 91 TRP A C 1
ATOM 678 O O . TRP A 1 91 ? 2.709 -1.972 10.978 1.00 97.19 91 TRP A O 1
ATOM 688 N N . SER A 1 92 ? 3.191 -0.434 9.408 1.00 96.12 92 SER A N 1
ATOM 689 C CA . SER A 1 92 ? 3.038 0.760 10.230 1.00 96.12 92 SER A CA 1
ATOM 690 C C . SER A 1 92 ? 2.437 1.872 9.380 1.00 96.12 92 SER A C 1
ATOM 692 O O . SER A 1 92 ? 2.454 1.814 8.150 1.00 96.12 92 SER A O 1
ATOM 694 N N . ARG A 1 93 ? 1.863 2.886 10.022 1.00 95.44 93 ARG A N 1
ATOM 695 C CA . ARG A 1 93 ? 1.305 4.043 9.324 1.00 95.44 93 ARG A CA 1
ATOM 696 C C . ARG A 1 93 ? 1.723 5.317 10.034 1.00 95.44 93 ARG A C 1
ATOM 698 O O . ARG A 1 93 ? 1.525 5.431 11.242 1.00 95.44 93 ARG A O 1
ATOM 705 N N . ASP A 1 94 ? 2.244 6.269 9.277 1.00 93.88 94 ASP A N 1
ATOM 706 C CA . ASP A 1 94 ? 2.633 7.583 9.776 1.00 93.88 94 ASP A CA 1
ATOM 707 C C . ASP A 1 94 ? 2.201 8.702 8.812 1.00 93.88 94 ASP A C 1
ATOM 709 O O . ASP A 1 94 ? 1.380 8.491 7.916 1.00 93.88 94 ASP A O 1
ATOM 713 N N . ALA A 1 95 ? 2.705 9.919 9.027 1.00 92.81 95 ALA A N 1
ATOM 714 C CA . ALA A 1 95 ? 2.359 11.092 8.225 1.00 92.81 95 ALA A CA 1
ATOM 715 C C . ALA A 1 95 ? 2.864 11.030 6.768 1.00 92.81 95 ALA A C 1
ATOM 717 O O . ALA A 1 95 ? 2.483 11.873 5.959 1.00 92.81 95 ALA A O 1
ATOM 718 N N . THR A 1 96 ? 3.719 10.064 6.433 1.00 91.69 96 THR A N 1
ATOM 719 C CA . THR A 1 96 ? 4.318 9.880 5.107 1.00 91.69 96 THR A CA 1
ATOM 720 C C . THR A 1 96 ? 3.669 8.751 4.310 1.00 91.69 96 THR A C 1
ATOM 722 O O . THR A 1 96 ? 3.718 8.775 3.079 1.00 91.69 96 THR A O 1
ATOM 725 N N . GLY A 1 97 ? 3.021 7.790 4.975 1.00 93.75 97 GLY A N 1
ATOM 726 C CA . GLY A 1 97 ? 2.291 6.728 4.294 1.00 93.75 97 GLY A CA 1
ATOM 727 C C . GLY A 1 97 ? 1.910 5.545 5.176 1.00 93.75 97 GLY A C 1
ATOM 728 O O . GLY A 1 97 ? 2.113 5.529 6.390 1.00 93.75 97 GLY A O 1
ATOM 729 N N . LEU A 1 98 ? 1.353 4.529 4.519 1.00 95.88 98 LEU A N 1
ATOM 730 C CA . LEU A 1 98 ? 1.275 3.167 5.038 1.00 95.88 98 LEU A CA 1
ATOM 731 C C . LEU A 1 98 ? 2.515 2.398 4.568 1.00 95.88 98 LEU A C 1
ATOM 733 O O . LEU A 1 98 ? 2.707 2.224 3.364 1.00 95.88 98 LEU A O 1
ATOM 737 N N . HIS A 1 99 ? 3.327 1.922 5.504 1.00 96.25 99 HIS A N 1
ATOM 738 C CA . HIS A 1 99 ? 4.539 1.149 5.247 1.00 96.25 99 HIS A CA 1
ATOM 739 C C . HIS A 1 99 ? 4.269 -0.328 5.492 1.00 96.25 99 HIS A C 1
ATOM 741 O O . HIS A 1 99 ? 3.734 -0.691 6.537 1.00 96.25 99 HIS A O 1
ATOM 747 N N . VAL A 1 100 ? 4.647 -1.181 4.545 1.00 96.00 100 VAL A N 1
ATOM 748 C CA . VAL A 1 100 ? 4.419 -2.627 4.609 1.00 96.00 100 VAL A CA 1
ATOM 749 C C . VAL A 1 100 ? 5.713 -3.360 4.285 1.00 96.00 100 VAL A C 1
ATOM 751 O O . VAL A 1 100 ? 6.332 -3.107 3.251 1.00 96.00 100 VAL A O 1
ATOM 754 N N . GLU A 1 101 ? 6.106 -4.285 5.157 1.00 94.19 101 GLU A N 1
ATOM 755 C CA . GLU A 1 101 ? 7.193 -5.232 4.911 1.00 94.19 101 GLU A CA 1
ATOM 756 C C . GLU A 1 101 ? 6.620 -6.505 4.287 1.00 94.19 101 GLU A C 1
ATOM 758 O O . GLU A 1 101 ? 5.757 -7.180 4.864 1.00 94.19 101 GLU A O 1
ATOM 763 N N . LEU A 1 102 ? 7.100 -6.827 3.091 1.00 90.62 102 LEU A N 1
ATOM 764 C CA . LEU A 1 102 ? 6.667 -7.988 2.333 1.00 90.62 102 LEU A CA 1
ATOM 765 C C . LEU A 1 102 ? 7.371 -9.257 2.824 1.00 90.62 102 LEU A C 1
ATOM 767 O O . LEU A 1 102 ? 8.535 -9.212 3.233 1.00 90.62 102 LEU A O 1
ATOM 771 N N . PRO A 1 103 ? 6.705 -10.419 2.745 1.00 85.88 103 PRO A N 1
ATOM 772 C CA . PRO A 1 103 ? 7.361 -11.689 3.002 1.00 85.88 103 PRO A CA 1
ATOM 773 C C . PRO A 1 103 ? 8.433 -11.964 1.940 1.00 85.88 103 PRO A C 1
ATOM 775 O O . PRO A 1 103 ? 8.292 -11.591 0.776 1.00 85.88 103 PRO A O 1
ATOM 778 N N . AL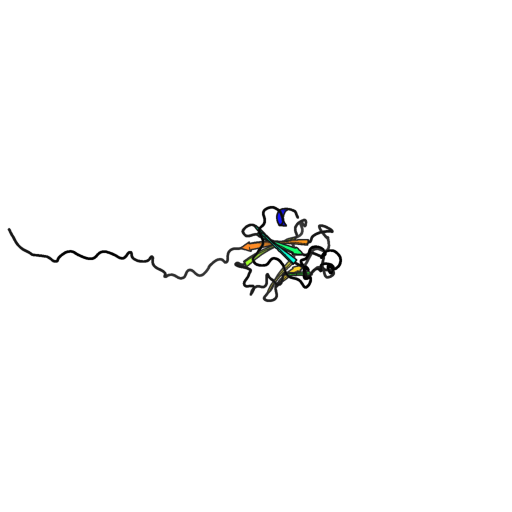A A 1 104 ? 9.482 -12.695 2.326 1.00 79.88 104 ALA A N 1
ATOM 779 C CA . ALA A 1 104 ? 10.526 -13.125 1.393 1.00 79.88 104 ALA A CA 1
ATOM 780 C C . ALA A 1 104 ? 9.981 -14.046 0.281 1.00 79.88 104 ALA A C 1
ATOM 782 O O . ALA A 1 104 ? 10.492 -14.056 -0.836 1.00 79.88 104 ALA A O 1
ATOM 783 N N . ALA A 1 105 ? 8.931 -14.818 0.584 1.00 79.38 105 ALA A N 1
ATOM 784 C CA . ALA A 1 105 ? 8.244 -15.656 -0.388 1.00 79.38 105 ALA A CA 1
ATOM 785 C C . ALA A 1 105 ? 7.208 -14.835 -1.166 1.00 79.38 105 ALA A C 1
ATOM 787 O O . ALA A 1 105 ? 6.227 -14.355 -0.595 1.00 79.38 105 ALA A O 1
ATOM 788 N N . ARG A 1 106 ? 7.412 -14.711 -2.481 1.00 79.75 106 ARG A N 1
ATOM 789 C CA . ARG A 1 106 ? 6.464 -14.060 -3.389 1.00 79.75 106 ARG A CA 1
ATOM 790 C C . ARG A 1 106 ? 5.259 -14.977 -3.622 1.00 79.75 106 ARG A C 1
ATOM 792 O O . ARG A 1 106 ? 5.450 -16.082 -4.124 1.00 79.75 106 ARG A O 1
ATOM 799 N N . PRO A 1 107 ? 4.027 -14.546 -3.298 1.00 73.19 107 PRO A N 1
ATOM 800 C CA . PRO A 1 107 ? 2.838 -15.353 -3.560 1.00 73.19 107 PRO A CA 1
ATOM 801 C C . PRO A 1 107 ? 2.478 -15.414 -5.053 1.00 73.19 107 PRO A C 1
ATOM 803 O O . PRO A 1 107 ? 1.758 -16.315 -5.472 1.00 73.19 107 PRO A O 1
ATOM 806 N N . SER A 1 108 ? 2.955 -14.462 -5.863 1.00 69.94 108 SER A N 1
ATOM 807 C CA . SER A 1 108 ? 2.839 -14.499 -7.324 1.00 69.94 108 SER A CA 1
ATOM 808 C C . SER A 1 108 ? 3.942 -13.676 -7.987 1.00 69.94 108 SER A C 1
ATOM 810 O O . SER A 1 108 ? 4.425 -12.714 -7.387 1.00 69.94 108 SER A O 1
ATOM 812 N N . ASP A 1 109 ? 4.265 -14.003 -9.237 1.00 65.06 109 ASP A N 1
ATOM 813 C CA . ASP A 1 109 ? 5.239 -13.263 -10.052 1.00 65.06 109 ASP A CA 1
ATOM 814 C C . ASP A 1 109 ? 4.661 -11.997 -10.710 1.00 65.06 109 ASP A C 1
ATOM 816 O O . ASP A 1 109 ? 5.406 -11.236 -11.318 1.00 65.06 109 ASP A O 1
ATOM 820 N N . TYR A 1 110 ? 3.344 -11.770 -10.616 1.00 64.69 110 TYR A N 1
ATOM 821 C CA . TYR A 1 110 ? 2.652 -10.807 -11.483 1.00 64.69 110 TYR A CA 1
ATOM 822 C C . TYR A 1 110 ? 2.108 -9.569 -10.774 1.00 64.69 110 TYR A C 1
ATOM 824 O O . TYR A 1 110 ? 2.251 -8.469 -11.292 1.00 64.69 110 TYR A O 1
ATOM 832 N N . ALA A 1 111 ? 1.423 -9.716 -9.636 1.00 69.62 111 ALA A N 1
ATOM 833 C CA . ALA A 1 111 ? 0.770 -8.572 -9.004 1.00 69.62 111 ALA A CA 1
ATOM 834 C C . ALA A 1 111 ? 0.824 -8.660 -7.483 1.00 69.62 111 ALA A C 1
ATOM 836 O O . ALA A 1 111 ? 0.357 -9.629 -6.875 1.00 69.62 111 ALA A O 1
ATOM 837 N N . LEU A 1 112 ? 1.340 -7.595 -6.878 1.00 86.75 112 LEU A N 1
ATOM 838 C CA . LEU A 1 112 ? 1.328 -7.383 -5.443 1.00 86.75 112 LEU A CA 1
ATOM 839 C C . LEU A 1 112 ? 0.077 -6.578 -5.101 1.00 86.75 112 LEU A C 1
ATOM 841 O O . LEU A 1 112 ? -0.019 -5.395 -5.412 1.00 86.75 112 LEU A O 1
ATOM 845 N N . ALA A 1 113 ? -0.900 -7.225 -4.472 1.00 91.19 113 ALA A N 1
ATOM 846 C CA . ALA A 1 113 ? -2.136 -6.574 -4.056 1.00 91.19 113 ALA A CA 1
ATOM 847 C C . ALA A 1 113 ? -2.266 -6.624 -2.534 1.00 91.19 113 ALA A C 1
ATOM 849 O O . ALA A 1 113 ? -2.409 -7.698 -1.948 1.00 91.19 113 ALA A O 1
ATOM 850 N N . LEU A 1 114 ? -2.230 -5.453 -1.907 1.00 92.69 114 LEU A N 1
ATOM 851 C CA . LEU A 1 114 ? -2.493 -5.287 -0.487 1.00 92.69 114 LEU A CA 1
ATOM 852 C C . LEU A 1 114 ? -3.988 -5.071 -0.281 1.00 92.69 114 LEU A C 1
ATOM 854 O O . LEU A 1 114 ? -4.576 -4.165 -0.874 1.00 92.69 114 LEU A O 1
ATOM 858 N N . ARG A 1 115 ? -4.595 -5.883 0.578 1.00 93.88 115 ARG A N 1
ATOM 859 C CA . ARG A 1 115 ? -5.938 -5.671 1.104 1.00 93.88 115 ARG A CA 1
ATOM 860 C C . ARG A 1 115 ? -5.820 -4.864 2.390 1.00 93.88 115 ARG A C 1
ATOM 862 O O . ARG A 1 115 ? -5.212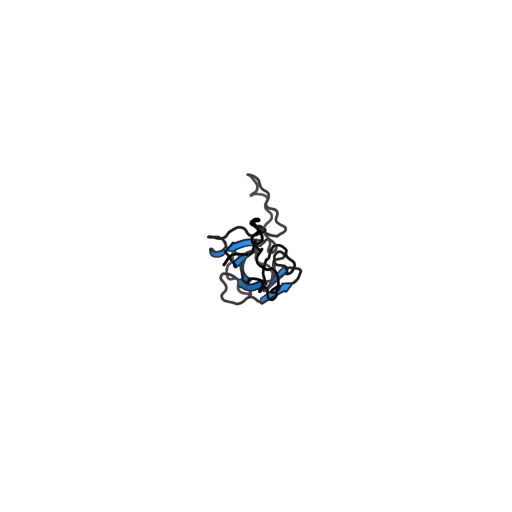 -5.318 3.353 1.00 93.88 115 ARG A O 1
ATOM 869 N N . VAL A 1 116 ? -6.419 -3.683 2.399 1.00 94.75 116 VAL A N 1
ATOM 870 C CA . VAL A 1 116 ? -6.440 -2.763 3.534 1.00 94.75 116 VAL A CA 1
ATOM 871 C C . VAL A 1 116 ? -7.869 -2.685 4.053 1.00 94.75 116 VAL A C 1
ATOM 873 O O . VAL A 1 116 ? -8.767 -2.197 3.360 1.00 94.75 116 VAL A O 1
ATOM 876 N N . GLN A 1 117 ? -8.093 -3.177 5.268 1.00 93.94 117 GLN A N 1
ATOM 877 C CA . GLN A 1 117 ? -9.390 -3.059 5.920 1.00 93.94 117 GLN A CA 1
ATOM 878 C C . GLN A 1 117 ? -9.470 -1.704 6.618 1.00 93.94 117 GLN A C 1
ATOM 880 O O . GLN A 1 117 ? -8.739 -1.443 7.576 1.00 93.94 117 GLN A O 1
ATOM 885 N N . LYS A 1 118 ? -10.369 -0.844 6.142 1.00 90.25 118 LYS A N 1
ATOM 886 C CA . LYS A 1 118 ? -10.727 0.386 6.842 1.00 90.25 118 LYS A CA 1
ATOM 887 C C . LYS A 1 118 ? -11.667 0.019 7.982 1.00 90.25 118 LYS A C 1
ATOM 889 O O . LYS A 1 118 ? -12.563 -0.813 7.818 1.00 90.25 118 LYS A O 1
ATOM 894 N N . THR A 1 119 ? -11.474 0.645 9.126 1.00 85.62 119 THR A N 1
ATOM 895 C CA . THR A 1 119 ? -12.472 0.674 10.188 1.00 85.62 119 THR A CA 1
ATOM 896 C C . THR A 1 119 ? -13.090 2.060 10.213 1.00 85.62 119 THR A C 1
ATOM 898 O O . THR A 1 119 ? -12.416 3.067 9.963 1.00 85.62 119 THR A O 1
ATOM 901 N N . ALA A 1 120 ? -14.392 2.124 10.492 1.00 71.25 120 ALA A N 1
ATOM 902 C CA . ALA A 1 120 ? -15.016 3.398 10.807 1.00 71.25 120 ALA A CA 1
ATOM 903 C C . ALA A 1 120 ? -14.208 4.050 11.935 1.00 71.25 120 ALA A C 1
ATOM 905 O O . ALA A 1 120 ? -13.817 3.369 12.888 1.00 71.25 120 ALA A O 1
ATOM 906 N N . ARG A 1 121 ? -13.948 5.359 11.829 1.00 58.38 121 ARG A N 1
ATOM 907 C CA . ARG A 1 121 ? -13.488 6.104 13.001 1.00 58.38 121 ARG A CA 1
ATOM 908 C C . ARG A 1 121 ? -14.547 5.861 14.071 1.00 58.38 121 ARG A C 1
ATOM 910 O O . ARG A 1 121 ? -15.716 6.166 13.853 1.00 58.38 121 ARG A O 1
ATOM 917 N N . SER A 1 122 ? -14.170 5.237 15.184 1.00 47.31 122 SER A N 1
ATOM 918 C CA . SER A 1 122 ? -15.039 5.248 16.348 1.00 47.31 122 SER A CA 1
ATOM 919 C C . SER A 1 122 ? -15.134 6.709 16.751 1.00 47.31 122 SER A C 1
ATOM 921 O O . SER A 1 122 ? -14.162 7.266 17.266 1.00 47.31 122 SER A O 1
ATOM 923 N N . ASP A 1 123 ? -16.269 7.339 16.480 1.00 47.78 123 ASP A N 1
ATOM 924 C CA . ASP A 1 123 ? -16.596 8.645 17.030 1.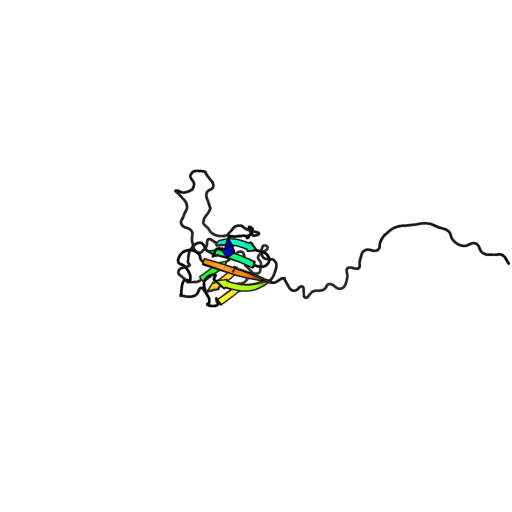00 47.78 123 ASP A CA 1
ATOM 925 C C . ASP A 1 123 ? -16.810 8.474 18.544 1.00 47.78 123 ASP A C 1
ATOM 927 O O . ASP A 1 123 ? -17.921 8.528 19.068 1.00 47.78 123 ASP A O 1
ATOM 931 N N . ALA A 1 124 ? -15.723 8.232 19.281 1.00 44.97 124 ALA A N 1
ATOM 932 C CA . ALA A 1 124 ? -15.656 8.418 20.720 1.00 44.97 124 ALA A CA 1
ATOM 933 C C . ALA A 1 124 ? -15.591 9.930 20.967 1.00 44.97 124 ALA A C 1
ATOM 935 O O . ALA A 1 124 ? -14.549 10.508 21.262 1.00 44.97 124 ALA A O 1
ATOM 936 N N . GLY A 1 125 ? -16.727 10.574 20.727 1.00 36.22 125 GLY A N 1
ATOM 937 C CA . GLY A 1 125 ? -16.881 12.018 20.712 1.00 36.22 125 GLY A CA 1
ATOM 938 C C . GLY A 1 125 ? -18.322 12.396 20.416 1.00 36.22 125 GLY A C 1
ATOM 939 O O . GLY A 1 125 ? -18.581 13.225 19.550 1.00 36.22 125 GLY A O 1
ATOM 940 N N . ALA A 1 126 ? -19.264 11.771 21.126 1.00 41.25 126 ALA A N 1
ATOM 941 C CA . ALA A 1 126 ? -20.600 12.318 21.275 1.00 41.25 126 ALA A CA 1
ATOM 942 C C . ALA A 1 126 ? -20.476 13.793 21.687 1.00 41.25 126 ALA A C 1
ATOM 944 O O . ALA A 1 126 ? -19.961 14.100 22.760 1.00 41.25 126 ALA A O 1
ATOM 945 N N . HIS A 1 127 ? -20.938 14.706 20.838 1.00 37.72 127 HIS A N 1
ATOM 946 C CA . HIS A 1 127 ? -21.266 16.057 21.269 1.00 37.72 127 HIS A CA 1
ATOM 947 C C . HIS A 1 127 ? -22.656 15.981 21.919 1.00 37.72 127 HIS A C 1
ATOM 949 O O . HIS A 1 127 ? -23.629 15.718 21.205 1.00 37.72 127 HIS A O 1
ATOM 955 N N . PRO A 1 128 ? -22.817 16.177 23.242 1.00 55.81 128 PRO A N 1
ATOM 956 C CA . PRO A 1 128 ? -24.126 16.123 23.873 1.00 55.81 128 PRO A CA 1
ATOM 957 C C . PRO A 1 128 ? -24.825 17.479 23.725 1.00 55.81 128 PRO A C 1
ATOM 959 O O . PRO A 1 128 ? -25.072 18.142 24.722 1.00 55.81 128 PRO A O 1
ATOM 962 N N . ASN A 1 129 ? -25.094 17.934 22.498 1.00 53.97 129 ASN A N 1
ATOM 963 C CA . ASN A 1 129 ? -26.183 18.877 22.217 1.00 53.97 129 ASN A CA 1
ATOM 964 C C . ASN A 1 129 ? -26.278 19.189 20.720 1.00 53.97 129 ASN A C 1
ATOM 966 O O . ASN A 1 129 ? -25.605 20.076 20.203 1.00 53.97 129 ASN A O 1
ATOM 970 N N . CYS A 1 130 ? -27.196 18.530 20.027 1.00 36.38 130 CYS A N 1
ATOM 971 C CA . CYS A 1 130 ? -27.947 19.215 18.986 1.00 36.38 130 CYS A CA 1
ATOM 972 C C . CYS A 1 130 ? -29.370 18.665 19.050 1.00 36.38 130 CYS A C 1
ATOM 974 O O . CYS A 1 130 ? -29.668 17.585 18.545 1.00 36.38 130 CYS A O 1
ATOM 976 N N . ALA A 1 131 ? -30.205 19.355 19.827 1.00 48.22 131 ALA A N 1
ATOM 977 C CA . ALA A 1 131 ? -31.610 19.029 20.009 1.00 48.22 131 ALA A CA 1
ATOM 978 C C . ALA A 1 131 ? -32.341 18.975 18.652 1.00 48.22 131 ALA A C 1
ATOM 980 O O . ALA A 1 131 ? -32.003 19.750 17.752 1.00 48.22 131 ALA A O 1
ATOM 981 N N . PRO A 1 132 ? -33.368 18.118 18.492 1.00 40.69 132 PRO A N 1
ATOM 982 C CA . PRO A 1 132 ? -34.189 18.146 17.293 1.00 40.69 132 PRO A CA 1
ATOM 983 C C . PRO A 1 132 ? -34.885 19.507 17.179 1.00 40.69 132 PRO A C 1
ATOM 985 O O . PRO A 1 132 ? -35.439 20.028 18.152 1.00 40.69 132 PRO A O 1
ATOM 988 N N . ALA A 1 133 ? -34.823 20.082 15.978 1.00 40.25 133 ALA A N 1
ATOM 989 C CA . ALA A 1 133 ? -35.480 21.329 15.622 1.00 40.25 133 ALA A CA 1
ATOM 990 C C . ALA A 1 133 ? -36.957 21.292 16.048 1.00 40.25 133 ALA A C 1
ATOM 992 O O . ALA A 1 133 ? -37.712 20.407 15.642 1.00 40.25 133 ALA A O 1
ATOM 993 N N . ARG A 1 134 ? -37.369 22.256 16.881 1.00 41.53 134 ARG A N 1
ATOM 994 C CA . ARG A 1 134 ? -38.785 22.484 17.175 1.00 41.53 134 ARG A CA 1
ATOM 995 C C . ARG A 1 134 ? -39.487 22.890 15.884 1.00 41.53 134 ARG A C 1
ATOM 997 O O . ARG A 1 134 ? -39.078 23.845 15.229 1.00 41.53 134 ARG A O 1
ATOM 1004 N N . SER A 1 135 ? -40.550 22.165 15.559 1.00 40.97 135 SER A N 1
ATOM 1005 C CA . SER A 1 135 ? -41.540 22.539 14.559 1.00 40.97 135 SER A CA 1
ATOM 1006 C C . SER A 1 135 ? -42.084 23.937 14.854 1.00 40.97 135 SER A C 1
ATOM 1008 O O . SER A 1 135 ? -42.567 24.220 15.952 1.00 40.97 135 SER A O 1
ATOM 1010 N N . GLY A 1 136 ? -41.969 24.817 13.864 1.00 41.81 136 GLY A N 1
ATOM 1011 C CA . GLY A 1 136 ? -42.695 26.077 13.821 1.00 41.81 136 GLY A CA 1
ATOM 1012 C C . GLY A 1 136 ? -44.129 25.883 13.326 1.00 41.81 136 GLY A C 1
ATOM 1013 O O . GLY A 1 136 ? -44.423 24.922 12.621 1.00 41.81 136 GLY A O 1
ATOM 1014 N N . GLU A 1 137 ? -44.957 26.870 13.680 1.00 40.34 137 GLU A N 1
ATOM 1015 C CA . GLU A 1 137 ? -46.314 27.175 13.192 1.00 40.34 137 GLU A CA 1
ATOM 1016 C C . GLU A 1 137 ? -47.461 26.361 13.836 1.00 40.34 137 GLU A C 1
ATOM 1018 O O . GLU A 1 137 ? -47.489 25.140 13.801 1.00 40.34 137 GLU A O 1
ATOM 1023 N N . ARG A 1 138 ? -48.486 26.977 14.449 1.00 43.09 138 ARG A N 1
ATOM 1024 C CA . ARG A 1 138 ? -49.165 28.232 14.082 1.00 43.09 138 ARG A CA 1
ATOM 1025 C C . ARG A 1 138 ? -49.660 29.055 15.276 1.00 43.09 138 ARG A C 1
ATOM 1027 O O . ARG A 1 138 ? -50.022 28.546 16.330 1.00 43.09 138 ARG A O 1
ATOM 1034 N N . SER A 1 139 ? -49.712 30.348 14.984 1.00 46.72 139 SER A N 1
ATOM 1035 C CA . SER A 1 139 ? -50.428 31.437 15.639 1.00 46.72 139 SER A CA 1
ATOM 1036 C C . SER A 1 139 ? -51.945 31.209 15.752 1.00 46.72 139 SER A C 1
ATOM 1038 O O . SER A 1 139 ? -52.553 30.682 14.823 1.00 46.72 139 SER A O 1
ATOM 1040 N N . GLY A 1 140 ? -52.532 31.737 16.835 1.00 40.84 140 GLY A N 1
ATOM 1041 C CA . GLY A 1 140 ? -53.835 32.413 16.805 1.00 40.84 140 GLY A CA 1
ATOM 1042 C C . GLY A 1 140 ? -55.038 31.661 17.381 1.00 40.84 140 GLY A C 1
ATOM 1043 O O . GLY A 1 140 ? -55.658 30.891 16.661 1.00 40.84 140 GLY A O 1
ATOM 1044 N N . ALA A 1 141 ? -55.413 31.966 18.634 1.00 42.72 141 ALA A N 1
ATOM 1045 C CA . ALA A 1 141 ? -56.797 32.268 19.047 1.00 42.72 141 ALA A CA 1
ATOM 1046 C C . ALA A 1 141 ? -56.901 32.543 20.567 1.00 42.72 141 ALA A C 1
ATOM 1048 O O . ALA A 1 141 ? -56.766 31.650 21.394 1.00 42.72 141 ALA A O 1
ATOM 1049 N N . GLU A 1 142 ? -57.144 33.817 20.871 1.00 40.97 142 GLU A N 1
ATOM 1050 C CA . GLU A 1 142 ? -58.120 34.352 21.833 1.00 40.97 142 GLU A CA 1
ATOM 1051 C C . GLU A 1 142 ? -58.075 33.992 23.336 1.00 40.97 142 GLU A C 1
ATOM 1053 O O . GLU A 1 142 ? -58.439 32.914 23.800 1.00 40.97 142 GLU A O 1
ATOM 1058 N N . LEU A 1 143 ? -57.722 35.021 24.114 1.00 44.62 143 LEU A N 1
ATOM 1059 C CA . LEU A 1 143 ? -57.877 35.142 25.559 1.00 44.62 143 LEU A CA 1
ATOM 1060 C C . LEU A 1 143 ? -59.353 35.288 25.971 1.00 44.62 143 LEU A C 1
ATOM 1062 O O . LEU A 1 143 ? -60.039 36.221 25.565 1.00 44.62 143 LEU A O 1
ATOM 1066 N N . ALA A 1 144 ? -59.766 34.388 26.863 1.00 43.72 144 ALA A N 1
ATOM 1067 C CA . ALA A 1 144 ? -60.688 34.546 27.990 1.00 43.72 144 ALA A CA 1
ATOM 1068 C C . ALA A 1 144 ? -61.678 35.735 28.000 1.00 43.72 144 ALA A C 1
ATOM 1070 O O . ALA A 1 144 ? -61.306 36.889 28.228 1.00 43.72 144 ALA A O 1
ATOM 1071 N N . ARG A 1 145 ? -62.978 35.404 28.038 1.00 46.19 145 ARG A N 1
ATOM 1072 C CA . ARG A 1 145 ? -63.951 36.144 28.854 1.00 46.19 145 ARG A CA 1
ATOM 1073 C C . ARG A 1 145 ? -64.710 35.220 29.800 1.00 46.19 145 ARG A C 1
ATOM 1075 O O . ARG A 1 145 ? -65.174 34.146 29.445 1.00 46.19 145 ARG A O 1
ATOM 1082 N N . ILE A 1 146 ? -64.770 35.706 31.031 1.00 46.62 146 ILE A N 1
ATOM 1083 C CA . ILE A 1 146 ? -65.338 35.140 32.248 1.00 46.62 146 ILE A CA 1
ATOM 1084 C C . ILE A 1 146 ? -66.828 35.522 32.330 1.00 46.62 146 ILE A C 1
ATOM 1086 O O . ILE A 1 146 ? -67.157 36.665 32.012 1.00 46.62 146 ILE A O 1
ATOM 1090 N N . ARG A 1 147 ? -67.648 34.610 32.884 1.00 43.12 147 ARG A N 1
ATOM 1091 C CA . ARG A 1 147 ? -68.871 34.791 33.715 1.00 43.12 147 ARG A CA 1
ATOM 1092 C C . ARG A 1 147 ? -70.131 34.120 33.159 1.00 43.12 147 ARG A C 1
ATOM 1094 O O . ARG A 1 147 ? -70.593 34.484 32.087 1.00 43.12 147 ARG A O 1
ATOM 1101 N N . GLY A 1 148 ? -70.773 33.314 34.008 1.00 47.75 148 GLY A N 1
ATOM 1102 C CA . GLY A 1 148 ? -72.230 33.185 34.008 1.00 47.75 148 GLY A CA 1
ATOM 1103 C C . GLY A 1 148 ? -72.770 31.852 34.522 1.00 47.75 148 GLY A C 1
ATOM 1104 O O . GLY A 1 148 ? -72.933 30.958 33.708 1.00 47.75 148 GLY A O 1
ATOM 1105 N N . LEU A 1 149 ? -73.113 31.840 35.821 1.00 45.19 149 LEU A N 1
ATOM 1106 C CA . LEU A 1 149 ? -74.131 31.018 36.509 1.00 45.19 149 LEU A CA 1
ATOM 1107 C C . LEU A 1 149 ? -73.919 29.499 36.613 1.00 45.19 149 LEU A C 1
ATOM 1109 O O . LEU A 1 149 ? -73.975 28.791 35.589 1.00 45.19 149 LEU A O 1
#

Sequence (149 aa):
NGEAIYGTRPWAIFGEGPTTVVEGPFGDEKRSPFTSADVRFTTRGDTLYAIVLDWPADGKVTVRSLASSSPHLHGEVGSVELLGSASPVKWSRDATGLHVELPAARPSDYALALRVQKTARSDAGAHPNCAPARSGERSGAELARIRGL